Prot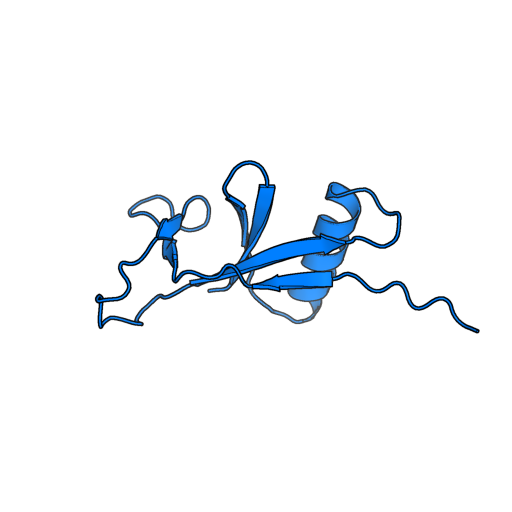ein AF-A0A379FGA1-F1 (afdb_monomer)

Nearest PDB structures (foldseek):
  6bi6-assembly1_A  TM=5.714E-01  e=4.178E-04  Escherichia coli K-12
  3mes-assembly1_A  TM=3.720E-01  e=1.617E-01  Cryptosporidium parvum Iowa II
  2qma-assembly1_A  TM=6.351E-01  e=3.575E+00  Vibrio parahaemolyticus RIMD 2210633
  2qma-assembly1_B  TM=5.327E-01  e=2.113E+00  Vibrio parahaemolyticus RIMD 2210633

Solvent-accessible surface area (backbone atoms only — not comparable to full-ato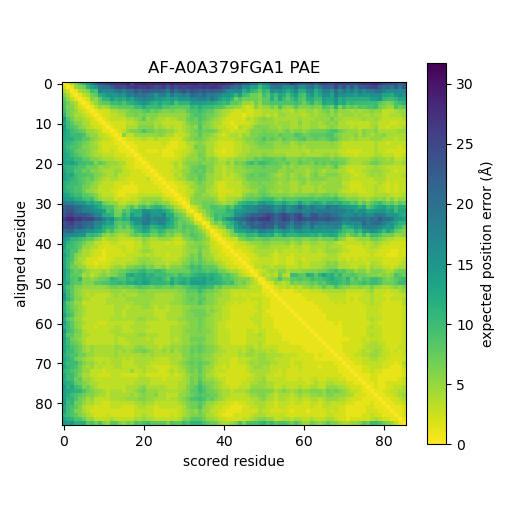m values): 5263 Å² total; per-residue (Å²): 132,84,84,77,82,61,67,44,72,41,70,51,91,64,46,28,28,61,32,90,95,31,72,88,61,41,69,40,78,50,61,94,82,57,85,68,71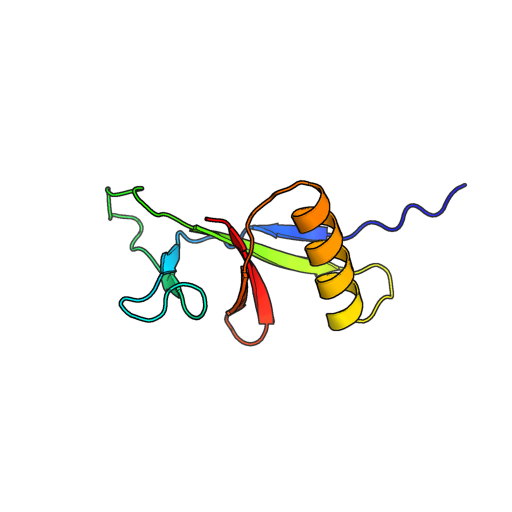,72,73,57,31,51,39,36,34,76,77,44,48,73,87,52,54,74,67,58,42,49,52,52,49,49,51,52,36,50,76,69,70,46,66,69,40,76,30,78,53,96,92,36,70,26,41,37,36,120

Radius of gyration: 14.28 Å; Cα contacts (8 Å, |Δi|>4): 124; chains: 1; bounding box: 33×29×41 Å

Secondary structure (DSSP, 8-state):
-------EEEE-SSEEEEPTT-TTT-EEEEPTT----TTPBEEEEEEE-TTS-HHHHHHHHHHHHHHTT---EEEEETTEEEEEE-

InterPro domains:
  IPR020489 Uncharacterised protein family YejG [PF13989] (4-84)

Foldseek 3Di:
DPPPFDWDKDKDPFWWAADVPRPLEDIDTDDPPPPCPDRTKIKIFTDDGRPDDPVVSVVVVVVVCVVVVFDWHWYDDPNGTIIIGD

Sequence (86 aa):
MENVQLSVVHKLPLSYRWLAGFTGTRVEILPENDASRQNTLIGLKLLSHDGMTLDEAIQNLQKYLNNLNIENVIIEWDGVPCFIFT

Mean predicted aligned error: 6.09 Å

Organism: Proteus mirabilis (NCBI:txid584)

Structure (mmCIF, N/CA/C/O backbone):
data_AF-A0A379FGA1-F1
#
_entry.id   AF-A0A379FGA1-F1
#
loop_
_atom_site.group_PDB
_atom_site.id
_atom_site.type_symbol
_atom_site.label_atom_id
_atom_site.label_alt_id
_atom_site.label_comp_id
_atom_site.label_asym_id
_atom_site.label_entity_id
_atom_site.label_seq_id
_atom_site.pdbx_PDB_ins_code
_atom_site.Cartn_x
_atom_site.Cartn_y
_atom_site.Cartn_z
_atom_site.occupancy
_atom_site.B_iso_or_equiv
_atom_site.auth_seq_id
_atom_site.auth_comp_id
_atom_site.auth_asym_id
_atom_site.auth_atom_id
_atom_site.pdbx_PDB_model_num
ATOM 1 N N . MET A 1 1 ? -9.414 20.380 25.455 1.00 41.44 1 MET A N 1
ATOM 2 C CA . MET A 1 1 ? -8.422 19.945 24.452 1.00 41.44 1 MET A CA 1
ATOM 3 C C . MET A 1 1 ? -9.156 19.028 23.505 1.00 41.44 1 MET A C 1
ATOM 5 O O . MET A 1 1 ? -9.709 18.044 23.976 1.00 41.44 1 MET A O 1
ATOM 9 N N . GLU A 1 2 ? -9.257 19.391 22.231 1.00 55.66 2 GLU A N 1
ATOM 10 C CA . GLU A 1 2 ? -9.804 18.469 21.236 1.00 55.66 2 GLU A CA 1
ATOM 11 C C . GLU A 1 2 ? -8.788 17.352 21.010 1.00 55.66 2 GLU A C 1
ATOM 13 O O . GLU A 1 2 ? -7.596 17.618 20.848 1.00 55.66 2 GLU A O 1
ATOM 18 N N . ASN A 1 3 ? -9.245 16.105 21.095 1.00 59.38 3 ASN A N 1
ATOM 19 C CA . ASN A 1 3 ? -8.399 14.947 20.859 1.00 59.38 3 ASN A CA 1
ATOM 20 C C . ASN A 1 3 ? -8.224 14.816 19.342 1.00 59.38 3 ASN A C 1
ATOM 22 O O . ASN A 1 3 ? -9.098 14.286 18.659 1.00 59.38 3 ASN A O 1
ATOM 26 N N . VAL A 1 4 ? -7.155 15.401 18.801 1.00 64.00 4 VAL A N 1
ATOM 27 C CA . VAL A 1 4 ? -6.850 15.284 17.374 1.00 64.00 4 VAL A CA 1
ATOM 28 C C . VAL A 1 4 ? -6.402 13.851 17.125 1.00 64.00 4 VAL A C 1
ATOM 30 O O . VAL A 1 4 ? -5.323 13.458 17.566 1.00 64.00 4 VAL A O 1
ATOM 33 N N . GLN A 1 5 ? -7.234 13.082 16.427 1.00 66.75 5 GLN A N 1
A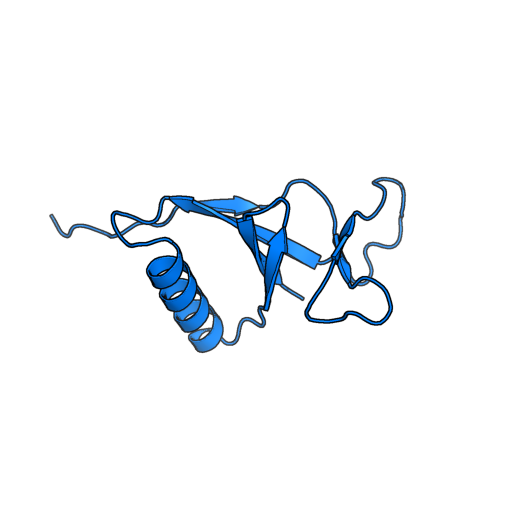TOM 34 C CA . GLN A 1 5 ? -6.900 11.713 16.061 1.00 66.75 5 GLN A CA 1
ATOM 35 C C . GLN A 1 5 ? -5.843 11.733 14.95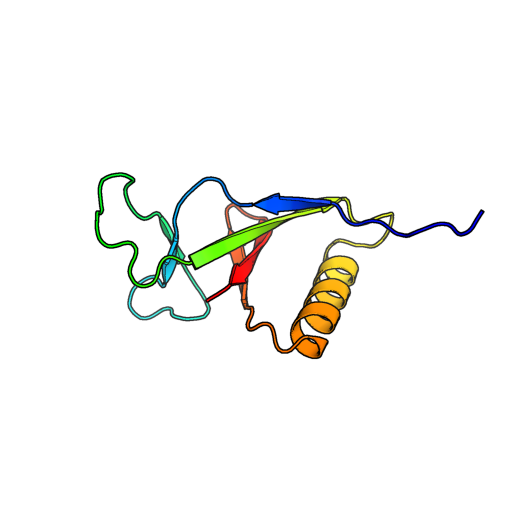9 1.00 66.75 5 GLN A C 1
ATOM 37 O O . GLN A 1 5 ? -6.128 12.051 13.803 1.00 66.75 5 GLN A O 1
ATOM 42 N N . LEU A 1 6 ? -4.593 11.459 15.330 1.00 72.88 6 LEU A N 1
ATOM 43 C CA . LEU A 1 6 ? -3.453 11.506 14.421 1.00 72.88 6 LEU A CA 1
ATOM 44 C C . LEU A 1 6 ? -3.049 10.090 14.021 1.00 72.88 6 LEU A C 1
ATOM 46 O O . LEU A 1 6 ? -2.701 9.261 14.858 1.00 72.88 6 LEU A O 1
ATOM 50 N N . SER A 1 7 ? -3.044 9.828 12.716 1.00 79.19 7 SER A N 1
ATOM 51 C CA . SER A 1 7 ? -2.453 8.613 12.153 1.00 79.19 7 SER A CA 1
ATOM 52 C C . SER A 1 7 ? -1.007 8.872 11.740 1.00 79.19 7 SER A C 1
ATOM 54 O O . SER A 1 7 ? -0.690 9.927 11.190 1.00 79.19 7 SER A O 1
ATOM 56 N N . VAL A 1 8 ? -0.124 7.900 11.981 1.00 83.50 8 VAL A N 1
ATOM 57 C CA . VAL A 1 8 ? 1.285 7.976 11.566 1.00 83.50 8 VAL A CA 1
ATOM 58 C C . VAL A 1 8 ? 1.487 7.071 10.365 1.00 83.50 8 VAL A C 1
ATOM 60 O O . VAL A 1 8 ? 1.250 5.867 10.449 1.00 83.50 8 VAL A O 1
ATOM 63 N N . VAL A 1 9 ? 1.963 7.642 9.262 1.00 87.19 9 VAL A N 1
ATOM 64 C CA . VAL A 1 9 ? 2.326 6.905 8.047 1.00 87.19 9 VAL A CA 1
ATOM 65 C C . VAL A 1 9 ? 3.832 6.952 7.824 1.00 87.19 9 VAL A C 1
ATOM 67 O O . VAL A 1 9 ? 4.499 7.929 8.162 1.00 87.19 9 VAL A O 1
ATOM 70 N N . HIS A 1 10 ? 4.372 5.890 7.239 1.00 88.69 10 HIS A N 1
ATOM 71 C CA . HIS A 1 10 ? 5.775 5.778 6.871 1.00 88.69 10 HIS A CA 1
ATOM 72 C C . HIS A 1 10 ? 5.902 5.516 5.381 1.00 88.69 10 HIS A C 1
ATOM 74 O O . HIS A 1 10 ? 5.263 4.612 4.846 1.00 88.69 10 HIS A O 1
ATOM 80 N N . LYS A 1 11 ? 6.749 6.293 4.711 1.00 88.69 11 LYS A N 1
ATOM 81 C CA . LYS A 1 11 ? 7.082 6.040 3.314 1.00 88.69 11 LYS A CA 1
ATOM 82 C C . LYS A 1 11 ? 7.898 4.757 3.218 1.00 88.69 11 LYS A C 1
ATOM 84 O O . LYS A 1 11 ? 8.902 4.626 3.908 1.00 88.69 11 LYS A O 1
ATOM 89 N N . LEU A 1 12 ? 7.496 3.838 2.348 1.00 87.50 12 LEU A N 1
ATOM 90 C CA . LEU A 1 12 ? 8.309 2.671 2.043 1.00 87.50 12 LEU A CA 1
ATOM 91 C C . LEU A 1 12 ? 9.681 3.127 1.500 1.00 87.50 12 LEU A C 1
ATOM 93 O O . LEU A 1 12 ? 9.743 4.063 0.696 1.00 87.50 12 LEU A O 1
ATOM 97 N N . PRO A 1 13 ? 10.784 2.509 1.955 1.00 80.75 13 PRO A N 1
ATOM 98 C CA . PRO A 1 13 ? 12.127 3.049 1.744 1.00 80.75 13 PRO A CA 1
ATOM 99 C C . PRO A 1 13 ? 12.610 2.938 0.295 1.00 80.75 13 PRO A C 1
ATOM 101 O O . PRO A 1 13 ? 13.454 3.724 -0.129 1.00 80.75 13 PRO A O 1
ATOM 104 N N . LEU A 1 14 ? 12.078 1.976 -0.460 1.00 85.50 14 LEU A N 1
ATOM 105 C CA . LEU A 1 14 ? 12.537 1.649 -1.805 1.00 85.50 14 LEU A CA 1
ATOM 106 C C . LEU A 1 14 ? 11.684 2.325 -2.882 1.00 85.50 14 LEU A C 1
ATOM 108 O O . LEU A 1 14 ? 10.618 2.884 -2.618 1.00 85.50 14 LEU A O 1
ATOM 112 N N . SER A 1 15 ? 12.179 2.272 -4.115 1.00 84.62 15 SER A N 1
ATOM 113 C CA . SER A 1 15 ? 11.403 2.640 -5.298 1.00 84.62 15 SER A CA 1
ATOM 114 C C . SER A 1 15 ? 10.638 1.420 -5.796 1.00 84.62 15 SER A C 1
ATOM 116 O O . SER A 1 15 ? 11.179 0.314 -5.816 1.00 84.62 15 SER A O 1
ATOM 118 N N . TYR A 1 16 ? 9.392 1.620 -6.212 1.00 88.00 16 TYR A N 1
ATOM 119 C CA . TYR A 1 16 ? 8.520 0.545 -6.680 1.00 88.00 16 TYR A CA 1
ATOM 120 C C . TYR A 1 16 ? 8.026 0.836 -8.091 1.00 88.00 16 TYR A C 1
ATOM 122 O O . TYR A 1 16 ? 7.920 1.995 -8.484 1.00 88.00 16 TYR A O 1
ATOM 130 N N . ARG A 1 17 ? 7.680 -0.201 -8.846 1.00 90.25 17 ARG A N 1
ATOM 131 C CA . ARG A 1 17 ? 6.880 -0.079 -10.072 1.00 90.25 17 ARG A CA 1
ATOM 132 C C . ARG A 1 17 ? 5.836 -1.176 -10.115 1.00 90.25 17 ARG A C 1
ATOM 134 O O . ARG A 1 17 ? 5.977 -2.189 -9.436 1.00 90.25 17 ARG A O 1
ATOM 141 N N . TRP A 1 18 ? 4.811 -0.998 -10.939 1.00 90.94 18 TRP A N 1
ATOM 142 C CA . TRP A 1 18 ? 3.863 -2.072 -11.209 1.00 90.94 18 TRP A CA 1
ATOM 143 C C . TRP A 1 18 ? 4.593 -3.273 -11.805 1.00 90.94 18 TRP A C 1
ATOM 145 O O . TRP A 1 18 ? 5.349 -3.127 -12.766 1.00 90.94 18 TRP A O 1
ATOM 155 N N . LEU A 1 19 ? 4.338 -4.455 -11.249 1.00 89.31 19 LEU A N 1
ATOM 156 C CA . LEU A 1 19 ? 4.795 -5.697 -11.852 1.00 89.31 19 LEU A CA 1
ATOM 157 C C . LEU A 1 19 ? 4.087 -5.858 -13.203 1.00 89.31 19 LEU A C 1
ATOM 159 O O . LEU A 1 19 ? 2.871 -5.670 -13.296 1.00 89.31 19 LEU A O 1
ATOM 163 N N . ALA A 1 20 ? 4.840 -6.186 -14.253 1.00 87.81 20 ALA A N 1
ATOM 164 C CA . ALA A 1 20 ? 4.308 -6.276 -15.611 1.00 87.81 20 ALA A CA 1
ATOM 165 C C . ALA A 1 20 ? 3.076 -7.202 -15.683 1.00 87.81 20 ALA A C 1
ATOM 167 O O . ALA A 1 20 ? 3.142 -8.366 -15.296 1.00 87.81 20 ALA A O 1
ATOM 168 N N . GLY A 1 21 ? 1.949 -6.672 -16.171 1.00 89.75 21 GLY A N 1
ATOM 169 C CA . GLY A 1 21 ? 0.670 -7.393 -16.239 1.00 89.75 21 GLY A CA 1
ATOM 170 C C . GLY A 1 21 ? -0.172 -7.381 -14.953 1.00 89.75 21 GLY A C 1
ATOM 171 O O . GLY A 1 21 ? -1.259 -7.948 -14.954 1.00 89.75 21 GLY A O 1
ATOM 172 N N . PHE A 1 22 ? 0.284 -6.721 -13.881 1.00 88.06 22 PHE A N 1
ATOM 173 C CA . PHE A 1 22 ? -0.392 -6.657 -12.573 1.00 88.06 22 PHE A CA 1
ATOM 174 C C . PHE A 1 22 ? -0.594 -5.218 -12.065 1.00 88.06 22 PHE A C 1
ATOM 176 O O . PHE A 1 22 ? -0.598 -4.966 -10.853 1.00 88.06 22 PHE A O 1
ATOM 183 N N . THR A 1 23 ? -0.750 -4.258 -12.981 1.00 88.25 23 THR A N 1
ATOM 184 C CA . THR A 1 23 ? -1.053 -2.858 -12.652 1.00 88.25 23 THR A CA 1
ATOM 185 C C . THR A 1 23 ? -2.268 -2.765 -11.730 1.00 88.25 23 THR A C 1
ATOM 187 O O . THR A 1 23 ? -3.302 -3.373 -11.994 1.00 88.25 23 THR A O 1
ATOM 190 N N . GLY A 1 24 ? -2.133 -2.019 -10.633 1.00 87.00 24 GLY A N 1
ATOM 191 C CA . GLY A 1 24 ? -3.183 -1.870 -9.625 1.00 87.00 24 GLY A CA 1
ATOM 192 C C . GLY A 1 24 ? -3.296 -3.034 -8.637 1.00 87.00 24 GLY A C 1
ATOM 193 O O . GLY A 1 24 ? -4.203 -3.031 -7.817 1.00 87.00 24 GLY A O 1
ATOM 194 N N . THR A 1 25 ? -2.422 -4.046 -8.698 1.00 88.44 25 THR A N 1
ATOM 195 C CA . THR A 1 25 ? -2.483 -5.196 -7.773 1.00 88.44 25 THR A CA 1
ATOM 196 C C . THR A 1 25 ? -1.135 -5.550 -7.160 1.00 88.44 25 THR A C 1
ATOM 198 O O . THR A 1 25 ? -1.067 -5.834 -5.967 1.00 88.44 25 THR A O 1
ATOM 201 N N . ARG A 1 26 ? -0.054 -5.573 -7.952 1.00 89.62 26 ARG A N 1
ATOM 202 C CA . ARG A 1 26 ? 1.274 -5.989 -7.472 1.00 89.62 26 ARG A CA 1
ATOM 203 C C . ARG A 1 26 ? 2.362 -5.050 -7.942 1.00 89.62 26 ARG A C 1
ATOM 205 O O . ARG A 1 26 ? 2.374 -4.625 -9.095 1.00 89.62 26 ARG A O 1
ATOM 212 N N . VAL A 1 27 ? 3.317 -4.807 -7.057 1.00 89.38 27 VAL A N 1
ATOM 213 C CA . VAL A 1 27 ? 4.512 -4.019 -7.348 1.00 89.38 27 VAL A CA 1
ATOM 214 C C . VAL A 1 27 ? 5.764 -4.870 -7.207 1.00 89.38 27 VAL A C 1
ATOM 216 O O . VAL A 1 27 ? 5.779 -5.862 -6.480 1.00 89.38 27 VAL A O 1
ATOM 219 N N . GLU A 1 28 ? 6.820 -4.458 -7.891 1.00 89.06 28 GLU A N 1
ATOM 220 C CA . GLU A 1 28 ? 8.176 -4.962 -7.708 1.00 89.06 28 GLU A CA 1
ATOM 221 C C . GLU A 1 28 ? 9.117 -3.821 -7.308 1.00 89.06 28 GLU A C 1
ATOM 223 O O . GLU A 1 28 ? 8.850 -2.648 -7.589 1.00 89.06 28 GLU A O 1
ATOM 228 N N . ILE A 1 29 ? 10.209 -4.172 -6.629 1.00 88.56 29 ILE A N 1
ATOM 229 C CA . ILE A 1 29 ? 11.250 -3.221 -6.232 1.00 88.56 29 ILE A CA 1
ATOM 230 C C . ILE A 1 29 ? 12.063 -2.852 -7.472 1.00 88.56 29 ILE A C 1
ATOM 232 O O . ILE A 1 29 ? 12.560 -3.724 -8.183 1.00 88.56 29 ILE A O 1
ATOM 236 N N . LEU A 1 30 ? 12.236 -1.555 -7.698 1.00 85.38 30 LEU A N 1
ATOM 237 C CA . LEU A 1 30 ? 13.192 -1.033 -8.666 1.00 85.38 30 LEU A CA 1
ATOM 238 C C . LEU A 1 30 ? 14.608 -1.082 -8.064 1.00 85.38 30 LEU A C 1
ATOM 240 O O . LEU A 1 30 ? 14.805 -0.572 -6.955 1.00 85.38 30 LEU A O 1
ATOM 244 N N . PRO A 1 31 ? 15.603 -1.642 -8.774 1.00 79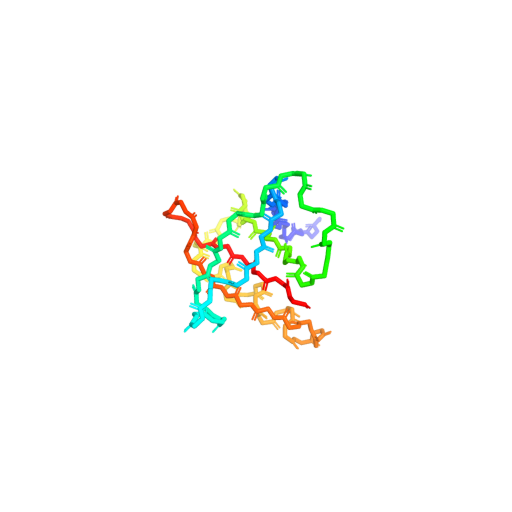.38 31 PRO A N 1
ATOM 245 C CA . PRO A 1 31 ? 17.003 -1.547 -8.373 1.00 79.38 31 PRO A CA 1
ATOM 246 C C . PRO A 1 31 ? 17.430 -0.080 -8.221 1.00 79.38 31 PRO A C 1
ATOM 248 O O . PRO A 1 31 ? 17.097 0.752 -9.060 1.00 79.38 31 PRO A O 1
ATOM 251 N N . GLU A 1 32 ? 18.221 0.253 -7.198 1.00 69.25 32 GLU A N 1
ATOM 252 C CA . GLU A 1 32 ? 18.652 1.645 -6.944 1.00 69.25 32 GLU A CA 1
ATOM 253 C C . GLU A 1 32 ? 19.462 2.270 -8.099 1.00 69.25 32 GLU A C 1
ATOM 255 O O . GLU A 1 32 ? 19.528 3.491 -8.219 1.00 69.25 32 GLU A O 1
ATOM 260 N N . ASN A 1 33 ? 20.037 1.437 -8.975 1.00 67.81 33 ASN A N 1
ATOM 261 C CA . ASN A 1 33 ? 20.810 1.857 -10.148 1.00 67.81 33 ASN A CA 1
ATOM 262 C C . ASN A 1 33 ? 19.973 2.030 -11.426 1.00 67.81 33 ASN A C 1
ATOM 264 O O . ASN A 1 33 ? 20.528 2.394 -12.466 1.00 67.81 33 ASN A O 1
ATOM 268 N N . ASP A 1 34 ? 18.663 1.776 -11.384 1.00 64.31 34 ASP A N 1
ATOM 269 C CA . ASP A 1 34 ? 17.791 2.041 -12.524 1.00 64.31 34 ASP A CA 1
ATOM 270 C C . ASP A 1 34 ? 17.545 3.555 -12.632 1.00 64.31 34 ASP A C 1
ATOM 272 O O . ASP A 1 34 ? 16.727 4.151 -11.933 1.00 64.31 34 ASP A O 1
ATOM 276 N N . ALA A 1 35 ? 18.286 4.205 -13.534 1.00 50.97 35 ALA A N 1
ATOM 277 C CA . ALA A 1 35 ? 18.192 5.642 -13.805 1.00 50.97 35 ALA A CA 1
ATOM 278 C C . ALA A 1 35 ? 16.823 6.071 -14.376 1.00 50.97 35 ALA A C 1
ATOM 280 O O . ALA A 1 35 ? 16.531 7.266 -14.489 1.00 50.97 35 ALA A O 1
ATOM 281 N N . SER A 1 36 ? 15.962 5.112 -14.723 1.00 59.22 36 SER A N 1
ATOM 282 C CA . SER A 1 36 ? 14.599 5.369 -15.168 1.00 59.22 36 SER A CA 1
ATOM 283 C C . SER A 1 36 ? 13.663 5.554 -13.965 1.00 59.22 36 SER A C 1
ATOM 285 O O . SER A 1 36 ? 12.875 4.690 -13.609 1.00 59.22 36 SER A O 1
ATOM 287 N N . ARG A 1 37 ? 13.669 6.755 -13.367 1.00 63.38 37 ARG A N 1
ATOM 288 C CA . ARG A 1 37 ? 12.613 7.197 -12.420 1.00 63.38 37 ARG A CA 1
ATOM 289 C C . ARG A 1 37 ? 11.220 7.329 -13.064 1.00 63.38 37 ARG A C 1
ATOM 291 O O . ARG A 1 37 ? 10.289 7.844 -12.449 1.00 63.38 37 ARG A O 1
ATOM 298 N N . GLN A 1 38 ? 11.081 6.935 -14.328 1.00 64.00 38 GLN A N 1
ATOM 299 C CA . GLN A 1 38 ? 9.803 6.925 -15.021 1.00 64.00 38 GLN A CA 1
ATOM 300 C C . GLN A 1 38 ? 8.951 5.806 -14.421 1.00 64.00 38 GLN A C 1
ATOM 302 O O . GLN A 1 38 ? 9.393 4.665 -14.316 1.00 64.00 38 GLN A O 1
ATOM 307 N N . ASN A 1 39 ? 7.736 6.157 -14.004 1.00 71.88 39 ASN A N 1
ATOM 308 C CA . ASN A 1 39 ? 6.763 5.251 -13.391 1.00 71.88 39 ASN A CA 1
ATOM 309 C C . ASN A 1 39 ? 7.184 4.702 -12.013 1.00 71.88 39 ASN A C 1
ATOM 311 O O . ASN A 1 39 ? 6.738 3.623 -11.617 1.00 71.88 39 ASN A O 1
ATOM 315 N N . THR A 1 40 ? 8.033 5.428 -11.273 1.00 84.00 40 THR A N 1
ATOM 316 C CA . THR A 1 40 ? 8.293 5.116 -9.864 1.00 84.00 40 THR A CA 1
ATOM 317 C C . THR A 1 40 ? 7.060 5.422 -9.020 1.00 84.00 40 THR A C 1
ATOM 319 O O . THR A 1 40 ? 6.582 6.552 -8.987 1.00 84.00 40 THR A O 1
ATOM 322 N N . LEU A 1 41 ? 6.596 4.414 -8.295 1.00 88.62 41 LEU A N 1
ATOM 323 C CA . LEU A 1 41 ? 5.485 4.487 -7.364 1.00 88.62 41 LEU A CA 1
ATOM 324 C C . LEU A 1 41 ? 5.985 4.825 -5.963 1.00 88.62 41 LEU A C 1
ATOM 326 O O . LEU A 1 41 ? 7.057 4.380 -5.536 1.00 88.62 41 LEU A O 1
ATOM 330 N N . ILE A 1 42 ? 5.170 5.574 -5.226 1.00 87.81 42 ILE A N 1
ATOM 331 C CA . ILE A 1 42 ? 5.400 5.849 -3.808 1.00 87.81 42 ILE A CA 1
ATOM 332 C C . ILE A 1 42 ? 4.527 4.899 -2.998 1.00 87.81 42 ILE A C 1
ATOM 334 O O . ILE A 1 42 ? 3.325 4.824 -3.227 1.00 87.81 42 ILE A O 1
ATOM 338 N N . GLY A 1 43 ? 5.129 4.196 -2.040 1.00 90.44 43 GLY A N 1
ATOM 339 C CA . GLY A 1 43 ? 4.401 3.385 -1.072 1.00 90.44 43 GLY A CA 1
ATOM 340 C C . GLY A 1 43 ? 4.325 4.056 0.295 1.00 90.44 43 GLY A C 1
ATOM 341 O O . GLY A 1 43 ? 5.325 4.604 0.757 1.00 90.44 43 GLY A O 1
ATOM 342 N N . LEU A 1 44 ? 3.176 3.986 0.964 1.00 91.62 44 LEU A N 1
ATOM 343 C CA . LEU A 1 44 ? 2.999 4.377 2.362 1.00 91.62 44 LEU A CA 1
ATOM 344 C C . LEU A 1 44 ? 2.454 3.202 3.177 1.00 91.62 44 LEU A C 1
ATOM 346 O O . LEU A 1 44 ? 1.467 2.572 2.804 1.00 91.62 44 LEU A O 1
ATOM 350 N N . LYS A 1 45 ? 3.067 2.960 4.332 1.00 90.62 45 LYS A N 1
ATOM 351 C CA . LYS A 1 45 ? 2.624 2.003 5.345 1.00 90.62 45 LYS A CA 1
ATOM 352 C C . LYS A 1 45 ? 2.036 2.752 6.532 1.00 90.62 45 LYS A C 1
ATOM 354 O O . LYS A 1 45 ? 2.645 3.698 7.032 1.00 90.62 45 LYS A O 1
ATOM 359 N N . LEU A 1 46 ? 0.878 2.312 7.008 1.00 89.00 46 LEU A N 1
ATOM 360 C CA . LEU A 1 46 ? 0.293 2.831 8.239 1.00 89.00 46 LEU A CA 1
ATOM 361 C C . LEU A 1 46 ? 1.026 2.223 9.447 1.00 89.00 46 LEU A C 1
ATOM 363 O O . LEU A 1 46 ? 1.172 1.006 9.534 1.00 89.00 46 LEU A O 1
ATOM 367 N N . LEU A 1 47 ? 1.528 3.068 10.351 1.00 84.88 47 LEU A N 1
ATOM 368 C CA . LEU A 1 47 ? 2.255 2.646 11.557 1.00 84.88 47 LEU A CA 1
ATOM 369 C C . LEU A 1 47 ? 1.410 2.741 12.827 1.00 84.88 47 LEU A C 1
ATOM 371 O O . LEU A 1 47 ? 1.588 1.942 13.740 1.00 84.88 47 LEU A O 1
ATOM 375 N N . SER A 1 48 ? 0.530 3.738 12.905 1.00 82.88 48 SER A N 1
ATOM 376 C CA . SER A 1 48 ? -0.352 3.955 14.050 1.00 82.88 48 SER A CA 1
ATOM 377 C C . SER A 1 48 ? -1.678 4.522 13.574 1.00 82.88 48 SER A C 1
ATOM 379 O O . SER A 1 48 ? -1.707 5.355 12.666 1.00 82.88 48 SER A O 1
ATOM 381 N N . HIS A 1 49 ? -2.753 4.062 14.202 1.00 79.94 49 HIS A N 1
ATOM 382 C CA . HIS A 1 49 ? -4.128 4.307 13.788 1.00 79.94 49 HIS A CA 1
ATOM 383 C C . HIS A 1 49 ? -5.039 4.718 14.958 1.00 79.94 49 HIS A C 1
ATOM 385 O O . HIS A 1 49 ? -6.221 4.399 14.964 1.00 79.94 49 HIS A O 1
ATOM 391 N N . ASP A 1 50 ? -4.481 5.409 15.959 1.00 77.50 50 ASP A N 1
ATOM 392 C CA . ASP A 1 50 ? -5.194 6.077 17.067 1.00 77.50 50 ASP A CA 1
ATOM 393 C C . ASP A 1 50 ? -6.378 5.291 17.675 1.00 77.50 50 ASP A C 1
ATOM 395 O O . ASP A 1 50 ? -7.484 5.796 17.850 1.00 77.50 50 ASP A O 1
ATOM 399 N N . GLY A 1 51 ? -6.161 4.003 17.958 1.00 76.62 51 GLY A N 1
ATOM 400 C CA . GLY A 1 51 ? -7.163 3.132 18.585 1.00 76.62 51 GLY A CA 1
ATOM 401 C C . GLY A 1 51 ? -8.249 2.568 17.658 1.00 76.62 51 GLY A C 1
ATOM 402 O O . GLY A 1 51 ? -9.053 1.763 18.121 1.00 76.62 51 GLY A O 1
ATOM 403 N N . MET A 1 52 ? -8.261 2.922 16.368 1.00 85.12 52 MET A N 1
ATOM 404 C CA . MET A 1 52 ? -9.084 2.249 15.349 1.00 85.12 52 MET A CA 1
ATOM 405 C C . MET A 1 52 ? -8.576 0.825 15.093 1.00 85.12 52 MET A C 1
ATOM 407 O O . MET A 1 52 ? -7.492 0.456 15.536 1.00 85.12 52 MET A O 1
ATOM 411 N N . THR A 1 53 ? -9.314 0.013 14.349 1.00 88.31 53 THR A N 1
ATOM 412 C CA . THR A 1 53 ? -8.738 -1.177 13.705 1.00 88.31 53 THR A CA 1
ATOM 413 C C . THR A 1 53 ? -7.929 -0.779 12.465 1.00 88.31 53 THR A C 1
ATOM 415 O O . THR A 1 53 ? -8.115 0.306 11.908 1.00 88.31 53 THR A O 1
ATOM 418 N N . LEU A 1 54 ? -7.023 -1.653 12.011 1.00 86.75 54 LEU A N 1
ATOM 419 C CA . LEU A 1 54 ? -6.233 -1.413 10.797 1.00 86.75 54 LEU A CA 1
ATOM 420 C C . LEU A 1 54 ? -7.135 -1.171 9.574 1.00 86.75 54 LEU A C 1
ATOM 422 O O . LEU A 1 54 ? -6.898 -0.234 8.815 1.00 86.75 54 LEU A O 1
ATOM 426 N N . ASP A 1 55 ? -8.192 -1.972 9.427 1.00 88.12 55 ASP A N 1
ATOM 427 C CA . ASP A 1 55 ? -9.144 -1.860 8.319 1.00 88.12 55 ASP A CA 1
ATOM 428 C C . ASP A 1 55 ? -9.919 -0.540 8.354 1.00 88.12 55 ASP A C 1
ATOM 430 O O . ASP A 1 55 ? -10.017 0.140 7.332 1.00 88.12 55 ASP A O 1
ATOM 434 N N . GLU A 1 56 ? -10.429 -0.133 9.522 1.00 90.25 56 GLU A N 1
ATOM 435 C CA . GLU A 1 56 ? -11.123 1.153 9.678 1.00 90.25 56 GLU A CA 1
ATOM 436 C C . GLU A 1 56 ? -10.211 2.325 9.320 1.00 90.25 56 GLU A C 1
ATOM 438 O O . GLU A 1 56 ? -10.611 3.240 8.597 1.00 90.25 56 GLU A O 1
ATOM 443 N N . ALA A 1 57 ? -8.967 2.291 9.792 1.00 89.62 57 ALA A N 1
ATOM 444 C CA . ALA A 1 57 ? -8.013 3.357 9.542 1.00 89.62 57 ALA A CA 1
ATOM 445 C C . ALA A 1 57 ? -7.629 3.451 8.062 1.00 89.62 57 ALA A C 1
ATOM 447 O O . ALA A 1 57 ? -7.539 4.551 7.513 1.00 89.62 57 ALA A O 1
ATOM 448 N N . ILE A 1 58 ? -7.469 2.307 7.395 1.00 90.50 58 ILE A N 1
ATOM 449 C CA . ILE A 1 58 ? -7.208 2.246 5.957 1.00 90.50 58 ILE A CA 1
ATOM 450 C C . ILE A 1 58 ? -8.398 2.773 5.161 1.00 90.50 58 ILE A C 1
ATOM 452 O O . ILE A 1 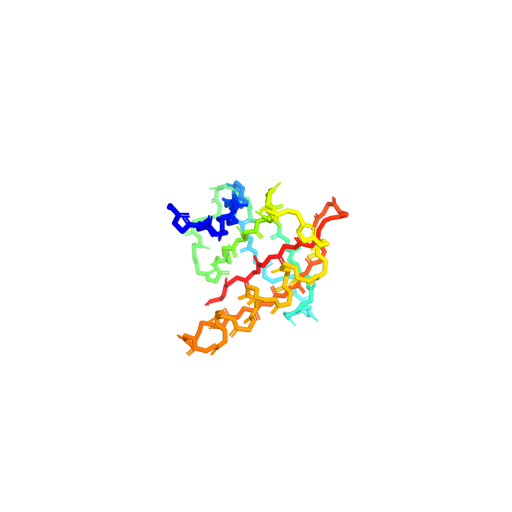58 ? -8.205 3.612 4.283 1.00 90.50 58 ILE A O 1
ATOM 456 N N . GLN A 1 59 ? -9.623 2.348 5.475 1.00 91.06 59 GLN A N 1
ATOM 457 C CA . GLN A 1 59 ? -10.822 2.827 4.781 1.00 91.06 59 GLN A CA 1
ATOM 458 C C . GLN A 1 59 ? -11.025 4.334 4.970 1.00 91.06 59 GLN A C 1
ATOM 460 O O . GLN A 1 59 ? -11.325 5.047 4.009 1.00 91.06 59 GLN A O 1
ATOM 465 N N . ASN A 1 60 ? -10.816 4.841 6.188 1.00 90.25 60 ASN A N 1
ATOM 466 C CA . ASN A 1 60 ? -10.914 6.268 6.484 1.00 90.25 60 ASN A CA 1
ATOM 467 C C . ASN A 1 60 ? -9.866 7.074 5.713 1.00 90.25 60 ASN A C 1
ATOM 469 O O . ASN A 1 60 ? -10.204 8.085 5.090 1.00 90.25 60 ASN A O 1
ATOM 473 N N . LEU A 1 61 ? -8.612 6.613 5.707 1.00 89.31 61 LEU A N 1
ATOM 474 C CA . LEU A 1 61 ? -7.540 7.285 4.982 1.00 89.31 61 LEU A CA 1
ATOM 475 C C . LEU A 1 61 ? -7.771 7.232 3.467 1.00 89.31 61 LEU A C 1
ATOM 477 O O . LEU A 1 61 ? -7.639 8.255 2.801 1.00 89.31 61 LEU A O 1
ATOM 481 N N . GLN A 1 62 ? -8.201 6.089 2.928 1.00 91.38 62 GLN A N 1
ATOM 482 C CA . GLN A 1 62 ? -8.545 5.948 1.514 1.00 91.38 62 GLN A CA 1
ATOM 483 C C . GLN A 1 62 ? -9.668 6.908 1.112 1.00 91.38 62 GLN A C 1
ATOM 485 O O . GLN A 1 62 ? -9.563 7.606 0.106 1.00 91.38 62 GLN A O 1
ATOM 490 N N . LYS A 1 63 ? -10.731 6.992 1.918 1.00 91.69 63 LYS A N 1
ATOM 491 C CA . LYS A 1 63 ? -11.841 7.919 1.683 1.00 91.69 63 LYS A CA 1
ATOM 492 C C . LYS A 1 63 ? -11.366 9.370 1.693 1.00 91.69 63 LYS A C 1
ATOM 494 O O . LYS A 1 63 ? -11.775 10.147 0.835 1.00 91.69 63 LYS A O 1
ATOM 499 N N . TYR A 1 64 ? -10.494 9.729 2.633 1.00 90.25 64 TYR A N 1
ATOM 500 C CA . TYR A 1 64 ? -9.910 11.065 2.701 1.00 90.25 64 TYR A CA 1
ATOM 501 C C . TYR A 1 64 ? -9.075 11.389 1.453 1.00 90.25 64 TYR A C 1
ATOM 503 O O . TYR A 1 64 ? -9.278 12.434 0.841 1.00 90.25 64 TYR A O 1
ATOM 511 N N . LEU A 1 65 ? -8.199 10.476 1.028 1.00 91.25 65 LEU A N 1
ATOM 512 C CA . LEU A 1 65 ? -7.383 10.632 -0.181 1.00 91.25 65 LEU A CA 1
ATOM 513 C C . LEU A 1 65 ? -8.246 10.757 -1.445 1.00 91.25 65 LEU A C 1
ATOM 515 O O . LEU A 1 65 ? -8.018 11.650 -2.259 1.00 91.25 65 LEU A O 1
ATOM 519 N N . ASN A 1 66 ? -9.288 9.931 -1.569 1.00 92.19 66 ASN A N 1
ATOM 520 C CA . ASN A 1 66 ? -10.223 9.981 -2.694 1.00 92.19 66 ASN A CA 1
ATOM 521 C C . ASN A 1 66 ? -10.987 11.313 -2.744 1.00 92.19 66 ASN A C 1
ATOM 523 O O . ASN A 1 66 ? -11.169 11.873 -3.822 1.00 92.19 66 ASN A O 1
ATOM 527 N N . ASN A 1 67 ? -11.392 11.851 -1.587 1.00 94.56 67 ASN A N 1
ATOM 528 C CA . ASN A 1 67 ? -12.033 13.168 -1.498 1.00 94.56 67 ASN A CA 1
ATOM 529 C C . ASN A 1 67 ? -11.098 14.315 -1.916 1.00 94.56 67 ASN A C 1
ATOM 531 O O . ASN A 1 67 ? -11.578 15.373 -2.311 1.00 94.56 67 ASN A O 1
ATOM 535 N N . LEU A 1 68 ? -9.782 14.113 -1.821 1.00 93.06 68 LEU A N 1
ATOM 536 C CA . LEU A 1 68 ? -8.762 15.039 -2.315 1.00 93.06 68 LEU A CA 1
ATOM 537 C C . LEU A 1 68 ? -8.363 14.770 -3.776 1.00 93.06 68 LEU A C 1
ATOM 539 O O . LEU A 1 68 ? -7.417 15.387 -4.260 1.00 93.06 68 LEU A O 1
ATOM 543 N N . ASN A 1 69 ? -9.051 13.855 -4.472 1.00 92.81 69 ASN A N 1
ATOM 544 C CA . ASN A 1 69 ? -8.723 13.413 -5.831 1.00 92.81 69 ASN A CA 1
ATOM 545 C C . ASN A 1 69 ? -7.295 12.851 -5.969 1.00 92.81 69 ASN A C 1
ATOM 547 O O . ASN A 1 69 ? -6.693 12.929 -7.038 1.00 92.81 69 ASN A O 1
ATOM 551 N N . ILE A 1 70 ? -6.752 12.273 -4.895 1.00 90.88 70 ILE A N 1
ATOM 552 C CA . ILE A 1 70 ? -5.446 11.615 -4.913 1.00 90.88 70 ILE A CA 1
ATOM 553 C C . ILE A 1 70 ? -5.658 10.151 -5.297 1.00 90.88 70 ILE A C 1
ATOM 555 O O . ILE A 1 70 ? -6.194 9.369 -4.507 1.00 90.88 70 ILE A O 1
ATOM 559 N N . GLU A 1 71 ? -5.230 9.774 -6.501 1.00 90.88 71 GLU A N 1
ATOM 560 C CA . GLU A 1 71 ? -5.262 8.383 -6.953 1.00 90.88 71 GLU A CA 1
ATOM 561 C C . GLU A 1 71 ? -4.375 7.509 -6.065 1.00 90.88 71 GLU A C 1
ATOM 563 O O . GLU A 1 71 ? -3.220 7.827 -5.772 1.00 90.88 71 GLU A O 1
ATOM 568 N N . ASN A 1 72 ? -4.948 6.410 -5.586 1.00 92.44 72 ASN A N 1
ATOM 569 C CA . ASN A 1 72 ? -4.269 5.492 -4.693 1.00 92.44 72 ASN A CA 1
ATOM 570 C C . ASN A 1 72 ? -4.827 4.076 -4.853 1.00 92.44 72 ASN A C 1
ATOM 572 O O . ASN A 1 72 ? -5.999 3.874 -5.174 1.00 92.44 72 ASN A O 1
ATOM 576 N N . VAL A 1 73 ? -3.972 3.095 -4.594 1.00 93.69 73 VAL A N 1
ATOM 577 C CA . VAL A 1 73 ? -4.315 1.674 -4.576 1.00 93.69 73 VAL A CA 1
ATOM 578 C C . VAL A 1 73 ? -3.779 1.074 -3.289 1.00 93.69 73 VAL A C 1
ATOM 580 O O . VAL A 1 73 ? -2.653 1.361 -2.895 1.00 93.69 73 VAL A O 1
ATOM 583 N N . ILE A 1 74 ? -4.562 0.219 -2.643 1.00 93.06 74 ILE A N 1
ATOM 584 C CA . ILE A 1 74 ? -4.091 -0.548 -1.491 1.00 93.06 74 ILE A CA 1
ATOM 585 C C . ILE A 1 74 ? -3.626 -1.910 -1.995 1.00 93.06 74 ILE A C 1
ATOM 587 O O . ILE A 1 74 ? -4.391 -2.626 -2.640 1.00 93.06 74 ILE A O 1
ATOM 591 N N . ILE A 1 75 ? -2.382 -2.266 -1.694 1.00 91.81 75 ILE A N 1
ATOM 592 C CA . ILE A 1 75 ? -1.828 -3.595 -1.965 1.00 91.81 75 ILE A CA 1
ATOM 593 C C . ILE A 1 75 ? -1.295 -4.204 -0.674 1.00 91.81 75 ILE A C 1
ATOM 595 O O . ILE A 1 75 ? -0.957 -3.487 0.266 1.00 91.81 75 ILE A O 1
ATOM 599 N N . GLU A 1 76 ? -1.141 -5.521 -0.649 1.00 89.81 76 GLU A N 1
ATOM 600 C CA . GLU A 1 76 ? -0.363 -6.182 0.393 1.00 89.81 76 GLU A CA 1
ATOM 601 C C . GLU A 1 76 ? 1.132 -6.124 0.046 1.00 89.81 76 GLU A C 1
ATOM 603 O O . GLU A 1 76 ? 1.546 -6.506 -1.051 1.00 89.81 76 GLU A O 1
ATOM 608 N N . TRP A 1 77 ? 1.946 -5.648 0.985 1.00 85.44 77 TRP A N 1
ATOM 609 C CA . TRP A 1 77 ? 3.400 -5.642 0.895 1.00 85.44 77 TRP A CA 1
ATOM 610 C C . TRP A 1 77 ? 3.998 -6.176 2.198 1.00 85.44 77 TRP A C 1
ATOM 612 O O . TRP A 1 77 ? 3.795 -5.592 3.262 1.00 85.44 77 TRP A O 1
ATOM 622 N N . ASP A 1 78 ? 4.749 -7.276 2.107 1.00 85.06 78 ASP A N 1
ATOM 623 C CA . ASP A 1 78 ? 5.367 -7.945 3.264 1.00 85.06 78 ASP A CA 1
ATOM 624 C C . ASP A 1 78 ? 4.348 -8.279 4.378 1.00 85.06 78 ASP A C 1
ATOM 626 O O . ASP A 1 78 ? 4.557 -8.006 5.560 1.00 85.06 78 ASP A O 1
ATOM 630 N N . GLY A 1 79 ? 3.178 -8.793 3.976 1.00 86.56 79 GLY A N 1
ATOM 631 C CA . GLY A 1 79 ? 2.084 -9.158 4.881 1.00 86.56 79 GLY A CA 1
ATOM 632 C C . GLY A 1 79 ? 1.331 -7.978 5.505 1.00 86.56 79 GLY A C 1
ATOM 633 O O . GLY A 1 79 ? 0.506 -8.190 6.391 1.00 86.56 79 GLY A O 1
ATOM 634 N N . VAL A 1 80 ? 1.599 -6.736 5.078 1.00 87.12 80 VAL A N 1
ATOM 635 C CA . VAL A 1 80 ? 0.917 -5.537 5.586 1.00 87.12 80 VAL A CA 1
ATOM 636 C C . VAL A 1 80 ? 0.297 -4.742 4.436 1.00 87.12 80 VAL A C 1
ATOM 638 O O . VAL A 1 80 ? 0.945 -4.550 3.406 1.00 87.12 80 VAL A O 1
ATOM 641 N N . PRO A 1 81 ? -0.935 -4.232 4.585 1.00 90.06 81 PRO A N 1
ATOM 642 C CA . PRO A 1 81 ? -1.518 -3.332 3.602 1.00 90.06 81 PRO A CA 1
ATOM 643 C C . PRO A 1 81 ? -0.761 -1.998 3.519 1.00 90.06 81 PRO A C 1
ATOM 645 O O . PRO A 1 81 ? -0.501 -1.328 4.523 1.00 90.06 81 PRO A O 1
ATOM 648 N N . CYS A 1 82 ? -0.451 -1.596 2.292 1.00 92.19 82 CYS A N 1
ATOM 649 C CA . CYS A 1 82 ? 0.264 -0.376 1.956 1.00 92.19 82 CYS A CA 1
ATOM 650 C C . CYS A 1 82 ? -0.484 0.386 0.859 1.00 92.19 82 CYS A C 1
ATOM 652 O O . CYS A 1 82 ? -0.980 -0.202 -0.101 1.00 92.19 82 CYS A O 1
ATOM 654 N N . PHE A 1 83 ? -0.518 1.709 0.984 1.00 93.75 83 PHE A N 1
ATOM 655 C CA . PHE A 1 83 ? -1.020 2.598 -0.056 1.00 93.75 83 PHE A CA 1
ATOM 656 C C . PHE A 1 83 ? 0.056 2.815 -1.107 1.00 93.75 83 PHE A C 1
ATOM 658 O O . PHE A 1 83 ? 1.197 3.115 -0.769 1.00 93.75 83 PHE A O 1
ATOM 665 N N . ILE A 1 84 ? -0.322 2.707 -2.369 1.00 92.69 84 ILE A N 1
ATOM 666 C CA . ILE A 1 84 ? 0.518 2.950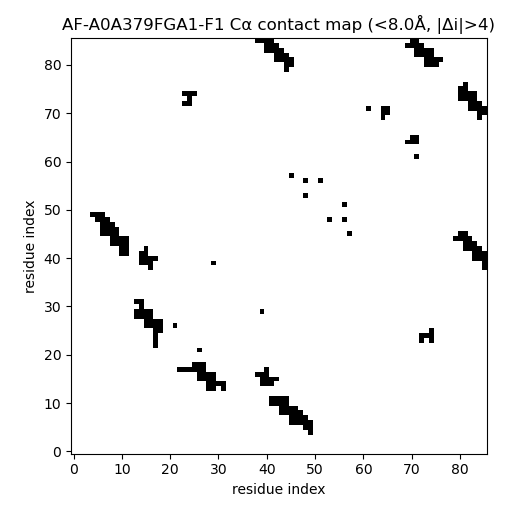 -3.530 1.00 92.69 84 ILE A CA 1
ATOM 667 C C . ILE A 1 84 ? -0.070 4.120 -4.300 1.00 92.69 84 ILE A C 1
ATOM 669 O O . ILE A 1 84 ? -1.260 4.122 -4.613 1.00 92.69 84 ILE A O 1
ATOM 673 N N . PHE A 1 85 ? 0.781 5.092 -4.603 1.00 89.94 85 PHE A N 1
ATOM 674 C CA . PHE A 1 85 ? 0.437 6.305 -5.334 1.00 89.94 85 PHE A CA 1
ATOM 675 C C . PHE A 1 85 ? 1.132 6.282 -6.696 1.00 89.94 85 PHE A C 1
ATOM 677 O O . PHE A 1 85 ? 2.318 5.932 -6.777 1.00 89.94 85 PHE A O 1
ATOM 684 N N . THR A 1 86 ? 0.371 6.623 -7.734 1.00 80.06 86 THR A N 1
ATOM 685 C CA . THR A 1 86 ? 0.788 6.691 -9.144 1.00 80.06 86 THR A CA 1
ATOM 686 C C . THR A 1 86 ? 0.929 8.122 -9.619 1.00 80.06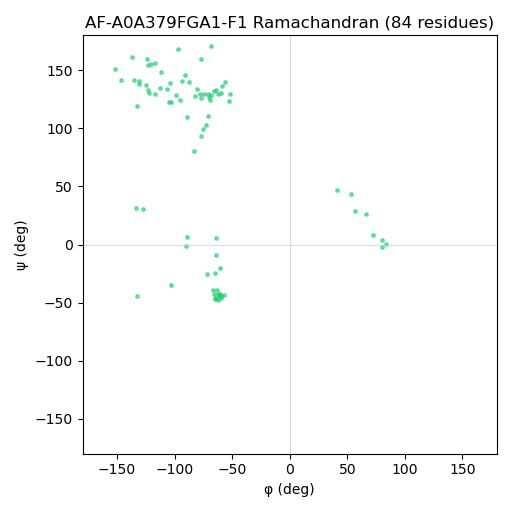 86 THR A C 1
ATOM 688 O O . THR A 1 86 ? 0.130 8.967 -9.161 1.00 80.06 86 THR A O 1
#

pLDDT: mean 83.97, std 10.77, range [41.44, 94.56]